Protein AF-A0A0F9MLC8-F1 (afdb_monomer_lite)

Organism: NCBI:txid412755

Secondary structure (DSSP, 8-state):
------------------------------------------PPP----HHHHHHHHHHHHHHHHHHHHHHHHHHHHHHHHHHHHHHHHHHHT---PPPHHHHHHHHHHHHHTT---

Structure (mmCIF, N/CA/C/O backbone):
data_AF-A0A0F9MLC8-F1
#
_entry.id   AF-A0A0F9MLC8-F1
#
loop_
_atom_site.group_PDB
_atom_site.id
_atom_site.type_symbol
_atom_site.label_atom_id
_atom_site.label_alt_id
_atom_site.label_comp_id
_atom_site.label_asym_id
_atom_site.label_entity_id
_atom_site.label_seq_id
_atom_site.pdbx_PDB_ins_code
_atom_site.Cartn_x
_atom_site.Cartn_y
_atom_site.Cartn_z
_atom_site.occupancy
_atom_site.B_iso_or_equiv
_atom_site.auth_seq_id
_atom_site.auth_comp_id
_atom_site.auth_asym_id
_atom_site.auth_atom_id
_atom_site.pdbx_PDB_model_num
ATOM 1 N N . MET A 1 1 ? 25.505 -30.572 27.256 1.00 42.16 1 MET A N 1
ATOM 2 C CA . MET A 1 1 ? 24.436 -31.214 28.045 1.00 42.16 1 MET A CA 1
ATOM 3 C C . MET A 1 1 ? 25.069 -31.665 29.342 1.00 42.16 1 MET A C 1
ATOM 5 O O . MET A 1 1 ? 25.989 -32.468 29.283 1.00 42.16 1 MET A O 1
ATOM 9 N N . THR A 1 2 ? 24.645 -31.106 30.470 1.00 42.69 2 THR A N 1
ATOM 10 C CA . THR A 1 2 ? 25.083 -31.552 31.797 1.00 42.69 2 THR A CA 1
ATOM 11 C C . THR A 1 2 ? 23.897 -31.409 32.737 1.00 42.69 2 THR A C 1
ATOM 13 O O . THR A 1 2 ? 23.274 -30.352 32.812 1.00 42.69 2 THR A O 1
ATOM 16 N N . GLU A 1 3 ? 23.539 -32.541 33.327 1.00 40.09 3 GLU A N 1
ATOM 17 C CA . GLU A 1 3 ? 22.311 -32.816 34.061 1.00 40.09 3 GLU A CA 1
ATOM 18 C C . GLU A 1 3 ? 22.324 -32.188 35.459 1.00 40.09 3 GLU A C 1
ATOM 20 O O . GLU A 1 3 ? 23.366 -32.078 36.105 1.00 40.09 3 GLU A O 1
ATOM 25 N N . ILE A 1 4 ? 21.138 -31.807 35.934 1.00 47.34 4 ILE A N 1
ATOM 26 C CA . ILE A 1 4 ? 20.884 -31.401 37.316 1.00 47.34 4 ILE A CA 1
ATOM 27 C C . ILE A 1 4 ? 20.335 -32.631 38.044 1.00 47.34 4 ILE A C 1
ATOM 29 O O . ILE A 1 4 ? 19.178 -33.003 37.856 1.00 47.34 4 ILE A O 1
ATOM 33 N N . THR A 1 5 ? 21.156 -33.271 38.874 1.00 44.09 5 THR A N 1
ATOM 34 C CA . THR A 1 5 ? 20.710 -34.303 39.823 1.00 44.09 5 THR A CA 1
ATOM 35 C C . THR A 1 5 ? 20.392 -33.679 41.174 1.00 44.09 5 THR A C 1
ATOM 37 O O . THR A 1 5 ? 21.220 -32.987 41.765 1.00 44.09 5 THR A O 1
ATOM 40 N N . GLY A 1 6 ? 19.169 -33.933 41.639 1.00 39.16 6 GLY A N 1
ATOM 41 C CA . GLY A 1 6 ? 18.626 -33.428 42.892 1.00 39.16 6 GLY A CA 1
ATOM 42 C C . GLY A 1 6 ? 19.196 -34.065 44.160 1.00 39.16 6 GLY A C 1
ATOM 43 O O . GLY A 1 6 ? 19.980 -35.011 44.135 1.00 39.16 6 GLY A O 1
ATOM 44 N N . GLY A 1 7 ? 18.736 -33.538 45.294 1.00 34.41 7 GLY A N 1
ATOM 45 C CA . GLY A 1 7 ? 19.026 -34.058 46.624 1.00 34.41 7 GLY A CA 1
ATOM 46 C C . GLY A 1 7 ? 17.831 -33.867 47.552 1.00 34.41 7 GLY A C 1
ATOM 47 O O . GLY A 1 7 ? 17.513 -32.752 47.951 1.00 34.41 7 GLY A O 1
ATOM 48 N N . VAL A 1 8 ? 17.179 -34.983 47.872 1.00 48.78 8 VAL A N 1
ATOM 49 C CA . VAL A 1 8 ? 16.113 -35.159 48.870 1.00 48.78 8 VAL A CA 1
ATOM 50 C C . VAL A 1 8 ? 16.742 -35.385 50.250 1.00 48.78 8 VAL A C 1
ATOM 52 O O . VAL A 1 8 ? 17.752 -36.078 50.335 1.00 48.78 8 VAL A O 1
ATOM 55 N N . ARG A 1 9 ? 16.113 -34.893 51.324 1.00 38.44 9 ARG A N 1
ATOM 56 C CA . ARG A 1 9 ? 16.142 -35.437 52.707 1.00 38.44 9 ARG A CA 1
ATOM 57 C C . ARG A 1 9 ? 15.001 -34.738 53.458 1.00 38.44 9 ARG A C 1
ATOM 59 O O . ARG A 1 9 ? 14.946 -33.520 53.439 1.00 38.44 9 ARG A O 1
ATOM 66 N N . GLY A 1 10 ? 13.998 -35.393 54.033 1.00 36.41 10 GLY A N 1
ATOM 67 C CA . GLY A 1 10 ? 14.003 -36.634 54.802 1.00 36.41 10 GLY A CA 1
ATOM 68 C C . GLY A 1 10 ? 13.626 -36.247 56.235 1.00 36.41 10 GLY A C 1
ATOM 69 O O . GLY A 1 10 ? 14.453 -35.662 56.925 1.00 36.41 10 GLY A O 1
ATOM 70 N N . VAL A 1 11 ? 12.383 -36.498 56.659 1.00 42.28 11 VAL A N 1
ATOM 71 C CA . VAL A 1 11 ? 11.952 -36.287 58.052 1.00 42.28 11 VAL A CA 1
ATOM 72 C C . VAL A 1 11 ? 11.402 -37.600 58.594 1.00 42.28 11 VAL A C 1
ATOM 74 O O . VAL A 1 11 ? 10.338 -38.067 58.193 1.00 42.28 11 VAL A O 1
ATOM 77 N N . ASP A 1 12 ? 12.193 -38.187 59.489 1.00 44.00 12 ASP A N 1
ATOM 78 C CA . ASP A 1 12 ? 11.893 -39.359 60.301 1.00 44.00 12 ASP A CA 1
ATOM 79 C C . ASP A 1 12 ? 10.778 -39.065 61.315 1.00 44.00 12 ASP A C 1
ATOM 81 O O . ASP A 1 12 ? 10.890 -38.169 62.152 1.00 44.00 12 ASP A O 1
ATOM 85 N N . THR A 1 13 ? 9.724 -39.879 61.310 1.00 42.56 13 THR A N 1
ATOM 86 C CA . THR A 1 13 ? 8.683 -39.894 62.346 1.00 42.56 13 THR A CA 1
ATOM 87 C C . THR A 1 13 ? 8.952 -41.025 63.339 1.00 42.56 13 THR A C 1
ATOM 89 O O . THR A 1 13 ? 8.687 -42.191 63.030 1.00 42.56 13 THR A O 1
ATOM 92 N N . ARG A 1 14 ? 9.442 -40.724 64.552 1.00 40.44 14 ARG A N 1
ATOM 93 C CA . ARG A 1 14 ? 9.438 -41.677 65.683 1.00 40.44 14 ARG A CA 1
ATOM 94 C C . ARG A 1 14 ? 9.235 -40.994 67.043 1.00 40.44 14 ARG A C 1
ATOM 96 O O . ARG A 1 14 ? 9.949 -40.052 67.356 1.00 40.44 14 ARG A O 1
ATOM 103 N N . ARG A 1 15 ? 8.387 -41.642 67.868 1.00 38.84 15 ARG A N 1
ATOM 104 C CA . ARG A 1 15 ? 8.087 -41.450 69.315 1.00 38.84 15 ARG A CA 1
ATOM 105 C C . ARG A 1 15 ? 7.276 -40.193 69.638 1.00 38.84 15 ARG A C 1
ATOM 107 O O . ARG A 1 15 ? 7.689 -39.107 69.288 1.00 38.84 15 ARG A O 1
ATOM 114 N N . GLY A 1 16 ? 6.140 -40.231 70.330 1.00 37.03 16 GLY A N 1
ATOM 115 C CA . GLY A 1 16 ? 5.538 -41.197 71.262 1.00 37.03 16 GLY A CA 1
ATOM 116 C C . GLY A 1 16 ? 4.943 -40.357 72.414 1.00 37.03 16 GLY A C 1
ATOM 117 O O . GLY A 1 16 ? 5.658 -39.480 72.894 1.00 37.03 16 GLY A O 1
ATOM 118 N N . PRO A 1 17 ? 3.672 -40.518 72.829 1.00 47.28 17 PRO A N 1
ATOM 119 C CA . PRO A 1 17 ? 3.044 -39.599 73.778 1.00 47.28 17 PRO A CA 1
ATOM 120 C C . PRO A 1 17 ? 3.336 -40.046 75.213 1.00 47.28 17 PRO A C 1
ATOM 122 O O . PRO A 1 17 ? 3.229 -41.234 75.495 1.00 47.28 17 PRO A O 1
ATOM 125 N N . ASN A 1 18 ? 3.695 -39.127 76.117 1.00 37.28 18 ASN A N 1
ATOM 126 C CA . ASN A 1 18 ? 3.461 -39.310 77.554 1.00 37.28 18 ASN A CA 1
ATOM 127 C C . ASN A 1 18 ? 3.619 -38.006 78.355 1.00 37.28 18 ASN A C 1
ATOM 129 O O . ASN A 1 18 ? 4.717 -37.483 78.513 1.00 37.28 18 ASN A O 1
ATOM 133 N N . ASN A 1 19 ? 2.473 -37.555 78.871 1.00 43.62 19 ASN A N 1
ATOM 134 C CA . ASN A 1 19 ? 2.193 -37.016 80.204 1.00 43.62 19 ASN A CA 1
ATOM 135 C C . ASN A 1 19 ? 3.269 -36.212 80.952 1.00 43.62 19 ASN A C 1
ATOM 137 O O . ASN A 1 19 ? 4.250 -36.776 81.437 1.00 43.62 19 ASN A O 1
ATOM 141 N N . ARG A 1 20 ? 2.915 -34.967 81.298 1.00 44.22 20 ARG A N 1
ATOM 142 C CA . ARG A 1 20 ? 2.932 -34.493 82.695 1.00 44.22 20 ARG A CA 1
ATOM 143 C C . ARG A 1 20 ? 2.141 -33.194 82.840 1.00 44.22 20 ARG A C 1
ATOM 145 O O . ARG A 1 20 ? 2.495 -32.173 82.265 1.00 44.22 20 ARG A O 1
ATOM 152 N N . GLU A 1 21 ? 1.075 -33.263 83.628 1.00 48.53 21 GLU A N 1
ATOM 153 C CA . GLU A 1 21 ? 0.411 -32.102 84.214 1.00 48.53 21 GLU A CA 1
ATOM 154 C C . GLU A 1 21 ? 1.319 -31.468 85.280 1.00 48.53 21 GLU A C 1
ATOM 156 O O . GLU A 1 21 ? 1.887 -32.175 86.115 1.00 48.53 21 GLU A O 1
ATOM 161 N N . THR A 1 22 ? 1.384 -30.138 85.308 1.00 47.62 22 THR A N 1
ATOM 162 C CA . THR A 1 22 ? 1.794 -29.353 86.483 1.00 47.62 22 THR A CA 1
ATOM 163 C C . THR A 1 22 ? 0.916 -28.104 86.558 1.00 47.62 22 THR A C 1
ATOM 165 O O . THR A 1 22 ? 0.840 -27.338 85.602 1.00 47.62 22 THR A O 1
ATOM 168 N N . LYS A 1 23 ? 0.211 -27.945 87.685 1.00 41.28 23 LYS A N 1
ATOM 169 C CA . LYS A 1 23 ? -0.698 -26.833 88.010 1.00 41.28 23 LYS A CA 1
ATOM 170 C C . LYS A 1 23 ? 0.067 -25.583 88.486 1.00 41.28 23 LYS A C 1
ATOM 172 O O . LYS A 1 23 ? 0.914 -25.749 89.353 1.00 41.28 23 LYS A O 1
ATOM 177 N N . MET A 1 24 ? -0.355 -24.413 87.961 1.00 43.09 24 MET A N 1
ATOM 178 C CA . MET A 1 24 ? -0.713 -23.097 88.582 1.00 43.09 24 MET A CA 1
ATOM 179 C C . MET A 1 24 ? 0.274 -22.428 89.586 1.00 43.09 24 MET A C 1
ATOM 181 O O . MET A 1 24 ? 0.923 -23.170 90.314 1.00 43.09 24 MET A O 1
ATOM 185 N N . PRO A 1 25 ? 0.352 -21.074 89.748 1.00 47.25 25 PRO A N 1
ATOM 186 C CA . PRO A 1 25 ? -0.742 -20.092 89.619 1.00 47.25 25 PRO A CA 1
ATOM 187 C C . PRO A 1 25 ? -0.414 -18.696 89.013 1.00 47.25 25 PRO A C 1
ATOM 189 O O . PRO A 1 25 ? 0.728 -18.337 88.759 1.00 47.25 25 PRO A O 1
ATOM 192 N N . GLU A 1 26 ? -1.515 -17.970 88.788 1.00 49.16 26 GLU A N 1
ATOM 193 C CA . GLU A 1 26 ? -1.781 -16.531 88.588 1.00 49.16 26 GLU A CA 1
ATOM 194 C C . GLU A 1 26 ? -0.634 -15.512 88.756 1.00 49.16 26 GLU A C 1
ATOM 196 O O . GLU A 1 26 ? -0.035 -15.432 89.823 1.00 49.16 26 GLU A O 1
ATOM 201 N N . ASP A 1 27 ? -0.479 -14.599 87.785 1.00 40.44 27 ASP A N 1
ATOM 202 C CA . ASP A 1 27 ? -0.562 -13.160 88.083 1.00 40.44 27 ASP A CA 1
ATOM 203 C C . ASP A 1 27 ? -0.937 -12.330 86.840 1.00 40.44 27 ASP A C 1
ATOM 205 O O . ASP A 1 27 ? -0.734 -12.724 85.692 1.00 40.44 27 ASP A O 1
ATOM 209 N N . LYS A 1 28 ? -1.563 -11.199 87.138 1.00 52.59 28 LYS A N 1
ATOM 210 C CA . LYS A 1 28 ? -2.346 -10.276 86.317 1.00 52.59 28 LYS A CA 1
ATOM 211 C C . LYS A 1 28 ? -1.533 -9.585 85.225 1.00 52.59 28 LYS A C 1
ATOM 213 O O . LYS A 1 28 ? -0.436 -9.113 85.505 1.00 52.59 28 LYS A O 1
ATOM 218 N N . SER A 1 29 ? -2.128 -9.373 84.050 1.00 52.88 29 SER A N 1
ATOM 219 C CA . SER A 1 29 ? -1.930 -8.138 83.266 1.00 52.88 29 SER A CA 1
ATOM 220 C C . SER A 1 29 ? -3.015 -8.016 82.191 1.00 52.88 29 SER A C 1
ATOM 222 O O . SER A 1 29 ? -3.067 -8.812 81.260 1.00 52.88 29 SER A O 1
ATOM 224 N N . ASP A 1 30 ? -3.923 -7.072 82.406 1.00 46.12 30 ASP A N 1
ATOM 225 C CA . ASP A 1 30 ? -4.332 -6.021 81.472 1.00 46.12 30 ASP A CA 1
ATOM 226 C C . ASP A 1 30 ? -4.589 -6.366 79.992 1.00 46.12 30 ASP A C 1
ATOM 228 O O . ASP A 1 30 ? -3.706 -6.731 79.223 1.00 46.12 30 ASP A O 1
ATOM 232 N N . GLU A 1 31 ? -5.846 -6.126 79.609 1.00 51.06 31 GLU A N 1
ATOM 233 C CA . GLU A 1 31 ? -6.246 -5.439 78.376 1.00 51.06 31 GLU A CA 1
ATOM 234 C C . GLU A 1 31 ? -5.446 -5.758 77.102 1.00 51.06 31 GLU A C 1
ATOM 236 O O . GLU A 1 31 ? -4.536 -5.038 76.703 1.00 51.06 31 GLU A O 1
ATOM 241 N N . ALA A 1 32 ? -5.914 -6.752 76.351 1.00 48.38 32 ALA A N 1
ATOM 242 C CA . ALA A 1 32 ? -5.716 -6.775 74.906 1.00 48.38 32 ALA A CA 1
ATOM 243 C C . ALA A 1 32 ? -7.071 -6.563 74.226 1.00 48.38 32 ALA A C 1
ATOM 245 O O . ALA A 1 32 ? -7.749 -7.495 73.797 1.00 48.38 32 ALA A O 1
ATOM 246 N N . ASN A 1 33 ? -7.457 -5.287 74.176 1.00 47.59 33 ASN A N 1
ATOM 247 C CA . ASN A 1 33 ? -8.336 -4.719 73.165 1.00 47.59 33 ASN A CA 1
ATOM 248 C C . ASN A 1 33 ? -7.770 -5.103 71.788 1.00 47.59 33 ASN A C 1
ATOM 250 O O . ASN A 1 33 ? -6.844 -4.461 71.292 1.00 47.59 33 ASN A O 1
ATOM 254 N N . VAL A 1 34 ? -8.263 -6.195 71.199 1.00 49.19 34 VAL A N 1
ATOM 255 C CA . VAL A 1 34 ? -7.913 -6.553 69.825 1.00 49.19 34 VAL A CA 1
ATOM 256 C C . VAL A 1 34 ? -8.629 -5.548 68.940 1.00 49.19 34 VAL A C 1
ATOM 258 O O . VAL A 1 34 ? -9.812 -5.694 68.635 1.00 49.19 34 VAL A O 1
ATOM 261 N N . HIS A 1 35 ? -7.904 -4.488 68.590 1.00 43.31 35 HIS A N 1
ATOM 262 C CA . HIS A 1 35 ? -8.227 -3.638 67.461 1.00 43.31 35 HIS A CA 1
ATOM 263 C C . HIS A 1 35 ? -8.592 -4.550 66.290 1.00 43.31 35 HIS A C 1
ATOM 265 O O . HIS A 1 35 ? -7.753 -5.300 65.791 1.00 43.31 35 HIS A O 1
ATOM 271 N N . ALA A 1 36 ? -9.858 -4.496 65.874 1.00 47.00 36 ALA A N 1
ATOM 272 C CA . ALA A 1 36 ? -10.205 -4.826 64.509 1.00 47.00 36 ALA A CA 1
ATOM 273 C C . ALA A 1 36 ? -9.291 -3.958 63.645 1.00 47.00 36 ALA A C 1
ATOM 275 O O . ALA A 1 36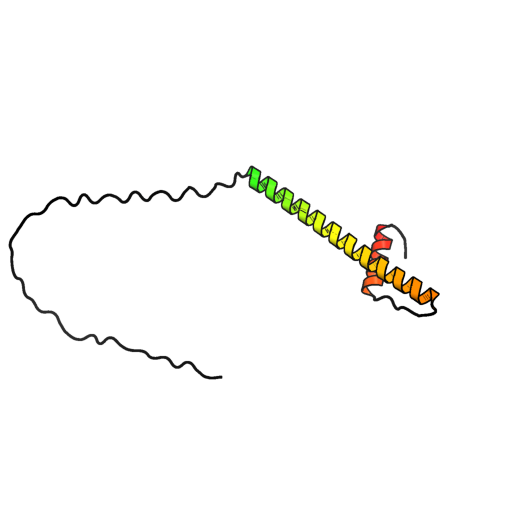 ? -9.378 -2.730 63.708 1.00 47.00 36 ALA A O 1
ATOM 276 N N . GLU A 1 37 ? -8.353 -4.582 62.935 1.00 47.97 37 GLU A N 1
ATOM 277 C CA . GLU A 1 37 ? -7.643 -3.901 61.868 1.00 47.97 37 GLU A CA 1
ATOM 278 C C . GLU A 1 37 ? -8.720 -3.378 60.919 1.00 47.97 37 GLU A C 1
ATOM 280 O O . GLU A 1 37 ? -9.379 -4.136 60.204 1.00 47.97 37 GLU A O 1
ATOM 285 N N . GLU A 1 38 ? -8.951 -2.067 60.967 1.00 50.16 38 GLU A N 1
ATOM 286 C CA . GLU A 1 38 ? -9.530 -1.345 59.856 1.00 50.16 38 GLU A CA 1
ATOM 287 C C . GLU A 1 38 ? -8.625 -1.662 58.670 1.00 50.16 38 GLU A C 1
ATOM 289 O O . GLU A 1 38 ? -7.525 -1.123 58.541 1.00 50.16 38 GLU A O 1
ATOM 294 N N . HIS A 1 39 ? -9.065 -2.596 57.825 1.00 53.25 39 HIS A N 1
ATOM 295 C CA . HIS A 1 39 ? -8.557 -2.710 56.475 1.00 53.25 39 HIS A CA 1
ATOM 296 C C . HIS A 1 39 ? -8.761 -1.336 55.847 1.00 53.25 39 HIS A C 1
ATOM 298 O O . HIS A 1 39 ? -9.864 -1.001 55.415 1.00 53.25 39 HIS A O 1
ATOM 304 N N . GLN A 1 40 ? -7.704 -0.520 55.873 1.00 51.59 40 GLN A N 1
ATOM 305 C CA . GLN A 1 40 ? -7.621 0.703 55.101 1.00 51.59 40 GLN A CA 1
ATOM 306 C C . GLN A 1 40 ? -8.000 0.305 53.685 1.00 51.59 40 GLN A C 1
ATOM 308 O O . GLN A 1 40 ? -7.312 -0.499 53.050 1.00 51.59 40 GLN A O 1
ATOM 313 N N . GLY A 1 41 ? -9.177 0.770 53.267 1.00 50.56 41 GLY A N 1
ATOM 314 C CA . GLY A 1 41 ? -9.741 0.441 51.978 1.00 50.56 41 GLY A CA 1
ATOM 315 C C . GLY A 1 41 ? -8.687 0.710 50.922 1.00 50.56 41 GLY A C 1
ATOM 316 O O . GLY A 1 41 ? -8.158 1.819 50.834 1.00 50.56 41 GLY A O 1
ATOM 317 N N . LEU A 1 42 ? -8.378 -0.316 50.130 1.00 58.94 42 LEU A N 1
ATOM 318 C CA . LEU A 1 42 ? -7.813 -0.090 48.810 1.00 58.94 42 LEU A CA 1
ATOM 319 C C . LEU A 1 42 ? -8.646 1.030 48.167 1.00 58.94 42 LEU A C 1
ATOM 321 O O . LEU A 1 42 ? -9.880 0.969 48.272 1.00 58.94 42 LEU A O 1
ATOM 325 N N . PRO A 1 43 ? -8.023 2.059 47.560 1.00 60.44 43 PRO A N 1
ATOM 326 C CA . PRO A 1 43 ? -8.791 3.033 46.803 1.00 60.44 43 PRO A CA 1
ATOM 327 C C . PRO A 1 43 ? -9.699 2.249 45.847 1.00 60.44 43 PRO A C 1
ATOM 329 O O . PRO A 1 43 ? -9.245 1.242 45.284 1.00 60.44 43 PRO A O 1
ATOM 332 N N . PRO A 1 44 ? -10.989 2.618 45.735 1.00 64.94 44 PRO A N 1
ATOM 333 C CA . PRO A 1 44 ? -11.894 1.909 44.848 1.00 64.94 44 PRO A CA 1
ATOM 334 C C . PRO A 1 44 ? -11.239 1.845 43.464 1.00 64.94 44 PRO A C 1
ATOM 336 O O . PRO A 1 44 ? -10.600 2.827 43.073 1.00 64.94 44 PRO A O 1
ATOM 339 N N . PRO A 1 45 ? -11.332 0.705 42.750 1.00 64.56 45 PRO A N 1
ATOM 340 C CA . PRO A 1 45 ? -10.800 0.631 41.398 1.00 64.56 45 PRO A CA 1
ATOM 341 C C . PRO A 1 45 ? -11.383 1.813 40.633 1.00 64.56 45 PRO A C 1
ATOM 343 O O . PRO A 1 45 ? -12.601 1.998 40.677 1.00 64.56 45 PRO A O 1
ATOM 346 N N . GLU A 1 46 ? -10.516 2.635 40.035 1.00 65.56 46 GLU A N 1
ATOM 347 C CA . GLU A 1 46 ? -10.912 3.765 39.199 1.00 65.56 46 GLU A CA 1
ATOM 348 C C . GLU A 1 46 ? -11.987 3.249 38.242 1.00 65.56 46 GLU A C 1
ATOM 350 O O . GLU A 1 46 ? -11.720 2.437 37.353 1.00 65.56 46 GLU A O 1
ATOM 355 N N . GLN A 1 47 ? -13.242 3.608 38.521 1.00 61.16 47 GLN A N 1
ATOM 356 C CA . GLN A 1 47 ? -14.358 3.252 37.669 1.00 61.16 47 GLN A CA 1
ATOM 357 C C . GLN A 1 47 ? -14.137 4.067 36.407 1.00 61.16 47 GLN A C 1
ATOM 359 O O . GLN A 1 47 ? -14.392 5.265 36.398 1.00 61.16 47 GLN A O 1
ATOM 364 N N . LEU A 1 48 ? -13.574 3.426 35.383 1.00 60.09 48 LEU A N 1
ATOM 365 C CA . LEU A 1 48 ? -13.521 3.985 34.043 1.00 60.09 48 LEU A CA 1
ATOM 366 C C . LEU A 1 48 ? -14.954 4.358 33.673 1.00 60.09 48 LEU A C 1
ATOM 368 O O . LEU A 1 48 ? -15.807 3.479 33.516 1.00 60.09 48 LEU A O 1
ATOM 372 N N . ASP A 1 49 ? -15.218 5.659 33.603 1.00 68.56 49 ASP A N 1
ATOM 373 C CA . ASP A 1 49 ? -16.519 6.172 33.220 1.00 68.56 49 ASP A CA 1
ATOM 374 C C . ASP A 1 49 ? -16.841 5.594 31.836 1.00 68.56 49 ASP A C 1
ATOM 376 O O . ASP A 1 49 ? -16.076 5.752 30.885 1.00 68.56 49 ASP A O 1
ATOM 380 N N . LEU A 1 50 ? -17.963 4.873 31.716 1.00 69.75 50 LEU A N 1
ATOM 381 C CA . LEU A 1 50 ? -18.384 4.227 30.462 1.00 69.75 50 LEU A CA 1
ATOM 382 C C . LEU A 1 50 ? -18.297 5.168 29.236 1.00 69.75 50 LEU A C 1
ATOM 384 O O . LEU A 1 50 ? -17.806 4.724 28.197 1.00 69.75 50 LEU A O 1
ATOM 388 N N . PRO A 1 51 ? -18.651 6.468 29.340 1.00 73.56 51 PRO A N 1
ATOM 389 C CA . PRO A 1 51 ? -18.459 7.425 28.250 1.00 73.56 51 PRO A CA 1
ATOM 390 C C . PRO A 1 51 ? -16.993 7.642 27.841 1.00 73.56 51 PRO A C 1
ATOM 392 O O . PRO A 1 51 ? -16.706 7.881 26.668 1.00 73.56 51 PRO A O 1
ATOM 395 N N . GLU A 1 52 ? -16.048 7.573 28.781 1.00 77.50 52 GLU A N 1
ATOM 396 C CA . GLU A 1 52 ? -14.616 7.712 28.494 1.00 77.50 52 GLU A CA 1
ATOM 397 C C . GLU A 1 52 ? -14.078 6.483 27.759 1.00 77.50 52 GLU A C 1
ATOM 399 O O . GLU A 1 52 ? -13.277 6.624 26.831 1.00 77.50 52 GLU A O 1
ATOM 404 N N . VAL A 1 53 ? -14.569 5.290 28.113 1.00 79.31 53 VAL A N 1
ATOM 405 C CA . VAL A 1 53 ? -14.241 4.033 27.422 1.00 79.31 53 VAL A CA 1
ATOM 406 C C . VAL A 1 53 ? -14.772 4.044 25.989 1.00 79.31 53 VAL A C 1
ATOM 408 O O . VAL A 1 53 ? -14.027 3.729 25.061 1.00 79.31 53 VAL A O 1
ATOM 411 N N . GLU A 1 54 ? -16.019 4.472 25.784 1.00 81.88 54 GLU A N 1
ATOM 412 C CA . GLU A 1 54 ? -16.614 4.615 24.448 1.00 81.88 54 GLU A CA 1
ATOM 413 C C . GLU A 1 54 ? -15.848 5.638 23.591 1.00 81.88 54 GLU A C 1
ATOM 415 O O . GLU A 1 54 ? -15.534 5.383 22.424 1.00 81.88 54 GLU A O 1
ATOM 420 N N . ALA A 1 55 ? -15.467 6.779 24.175 1.00 85.81 55 ALA A N 1
ATOM 421 C CA . ALA A 1 55 ? -14.668 7.792 23.488 1.00 85.81 55 ALA A CA 1
ATOM 422 C C . ALA A 1 55 ? -13.251 7.298 23.143 1.00 85.81 55 ALA A C 1
ATOM 424 O O . ALA A 1 55 ? -12.704 7.658 22.096 1.00 85.81 55 ALA A O 1
ATOM 425 N N . LEU A 1 56 ? -12.640 6.487 24.010 1.00 86.06 56 LEU A N 1
ATOM 426 C CA . LEU A 1 56 ? -11.355 5.835 23.750 1.00 86.06 56 LEU A CA 1
ATOM 427 C C . LEU A 1 56 ? -11.470 4.818 22.614 1.00 86.06 56 LEU A C 1
ATOM 429 O O . LEU A 1 56 ? -10.629 4.830 21.716 1.00 86.06 56 LEU A O 1
ATOM 433 N N . GLN A 1 57 ? -12.520 4.000 22.601 1.00 88.75 57 GLN A N 1
ATOM 434 C CA . GLN A 1 57 ? -12.750 3.022 21.541 1.00 88.75 57 GLN A CA 1
ATOM 435 C C . GLN A 1 57 ? -12.921 3.699 20.174 1.00 88.75 57 GLN A C 1
ATOM 437 O O . GLN A 1 57 ? -12.248 3.321 19.217 1.00 88.75 57 GLN A O 1
ATOM 442 N N . ALA A 1 58 ? -13.712 4.772 20.096 1.00 88.44 58 ALA A N 1
ATOM 443 C CA . ALA A 1 58 ? -13.872 5.537 18.859 1.00 88.44 58 ALA A CA 1
ATOM 444 C C . ALA A 1 58 ? -12.544 6.140 18.356 1.00 88.44 58 ALA A C 1
ATOM 446 O O . ALA A 1 58 ? -12.282 6.187 17.153 1.00 88.44 58 ALA A O 1
ATOM 447 N N . LYS A 1 59 ? -11.668 6.586 19.270 1.00 92.12 59 LYS A N 1
ATOM 448 C CA . LYS A 1 59 ? -10.320 7.060 18.915 1.00 92.12 59 LYS A CA 1
ATOM 449 C C . LYS A 1 59 ? -9.435 5.931 18.391 1.00 92.12 59 LYS A C 1
ATOM 451 O O . LYS A 1 59 ? -8.678 6.166 17.453 1.00 92.12 59 LYS A O 1
ATOM 456 N N . VAL A 1 60 ? -9.518 4.738 18.980 1.00 91.38 60 VAL A N 1
ATOM 457 C CA . VAL A 1 60 ? -8.779 3.556 18.512 1.00 91.38 60 VAL A CA 1
ATOM 458 C C . VAL A 1 60 ? -9.222 3.183 17.099 1.00 91.38 60 VAL A C 1
ATOM 460 O O . VAL A 1 60 ? -8.371 3.098 16.219 1.00 91.38 60 VAL A O 1
ATOM 463 N N . GLU A 1 61 ? -10.526 3.089 16.842 1.00 92.69 61 GLU A N 1
ATOM 464 C CA . GLU A 1 61 ? -11.065 2.789 15.505 1.00 92.69 61 GLU A CA 1
ATOM 465 C C . GLU A 1 61 ? -10.637 3.838 14.460 1.00 92.69 61 GLU A C 1
ATOM 467 O O . GLU A 1 61 ? -10.220 3.504 13.347 1.00 92.69 61 GLU A O 1
ATOM 472 N N . ALA A 1 62 ? -10.664 5.125 14.823 1.00 89.56 62 ALA A N 1
ATOM 473 C CA . ALA A 1 62 ? -10.196 6.197 13.944 1.00 89.56 62 ALA A CA 1
ATOM 474 C C . ALA A 1 62 ? -8.691 6.089 13.636 1.00 89.56 62 ALA A C 1
ATOM 476 O O . ALA A 1 62 ? -8.268 6.313 12.497 1.00 89.56 62 ALA A O 1
ATOM 477 N N . LEU A 1 63 ? -7.876 5.735 14.634 1.00 91.06 63 LEU A N 1
ATOM 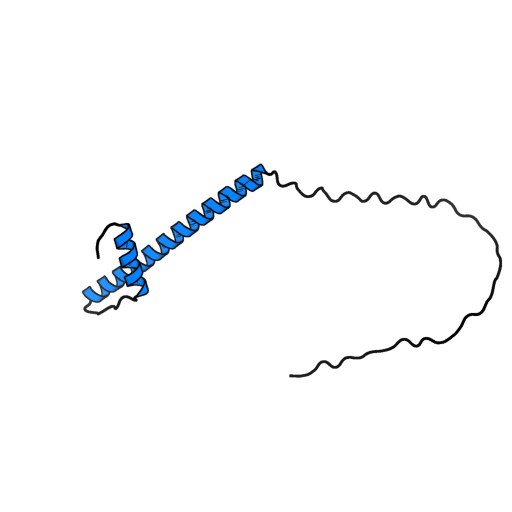478 C CA . LEU A 1 63 ? -6.439 5.525 14.459 1.00 91.06 63 LEU A CA 1
ATOM 479 C C . LEU A 1 63 ? -6.145 4.297 13.599 1.00 91.06 63 LEU A C 1
ATOM 481 O O . LEU A 1 63 ? -5.259 4.366 12.750 1.00 91.06 63 LEU A O 1
ATOM 485 N N . GLU A 1 64 ? -6.892 3.208 13.757 1.00 93.19 64 GLU A N 1
ATOM 486 C CA . GLU A 1 64 ? -6.776 2.028 12.896 1.00 93.19 64 GLU A CA 1
ATOM 487 C C . GLU A 1 64 ? -7.050 2.385 11.430 1.00 93.19 64 GLU A C 1
ATOM 489 O O . GLU A 1 64 ? -6.262 2.033 10.546 1.00 93.19 64 GLU A O 1
ATOM 494 N N . GLY A 1 65 ? -8.096 3.177 11.174 1.00 92.38 65 GLY A N 1
ATOM 495 C CA . GLY A 1 65 ? -8.388 3.704 9.841 1.00 92.38 65 GLY A CA 1
ATOM 496 C C . GLY A 1 65 ? -7.267 4.592 9.285 1.00 92.38 65 GLY A C 1
ATOM 497 O O . GLY A 1 65 ? -6.873 4.449 8.123 1.00 92.38 65 GLY A O 1
ATOM 498 N N . ALA A 1 66 ? -6.704 5.479 10.111 1.00 91.38 66 ALA A N 1
ATOM 499 C CA . ALA A 1 66 ? -5.587 6.337 9.714 1.00 91.38 66 ALA A CA 1
ATOM 500 C C . ALA A 1 66 ? -4.316 5.528 9.396 1.00 91.38 66 ALA A C 1
ATOM 502 O O . ALA A 1 66 ? -3.646 5.793 8.395 1.00 91.38 66 ALA A O 1
ATOM 503 N N . VAL A 1 67 ? -4.005 4.514 10.207 1.00 93.56 67 VAL A N 1
ATOM 504 C CA . VAL A 1 67 ? -2.874 3.601 9.989 1.00 93.56 67 VAL A CA 1
ATOM 505 C C . VAL A 1 67 ? -3.042 2.835 8.679 1.00 93.56 67 VAL A C 1
ATOM 507 O O . VAL A 1 67 ? -2.084 2.714 7.915 1.00 93.56 67 VAL A O 1
ATOM 510 N N . GLU A 1 68 ? -4.246 2.354 8.380 1.00 92.19 68 GLU A N 1
ATOM 511 C CA . GLU A 1 68 ? -4.523 1.662 7.120 1.00 92.19 68 GLU A CA 1
ATOM 512 C C . GLU A 1 68 ? -4.366 2.594 5.907 1.00 92.19 68 GLU A C 1
ATOM 514 O O . GLU A 1 68 ? -3.757 2.219 4.901 1.00 92.19 68 GLU A O 1
ATOM 519 N N . SER A 1 69 ? -4.822 3.845 6.017 1.00 90.25 69 SER A N 1
ATOM 520 C CA . SER A 1 69 ? -4.593 4.864 4.984 1.00 90.25 69 SER A CA 1
ATOM 521 C C . SER A 1 69 ? -3.100 5.124 4.758 1.00 90.25 69 SER A C 1
ATOM 523 O O . SER A 1 69 ? -2.635 5.141 3.616 1.00 90.25 69 SER A O 1
ATOM 525 N N . LEU A 1 70 ? -2.325 5.259 5.836 1.00 92.25 70 LEU A N 1
ATOM 526 C CA . LEU A 1 70 ? -0.875 5.462 5.771 1.00 92.25 70 LEU A CA 1
ATOM 527 C C . LEU A 1 70 ? -0.149 4.276 5.122 1.00 92.25 70 LEU A C 1
ATOM 529 O O . LEU A 1 70 ? 0.761 4.482 4.319 1.00 92.25 70 LEU A O 1
ATOM 533 N N . LYS A 1 71 ? -0.559 3.032 5.402 1.00 88.88 71 LYS A N 1
ATOM 534 C CA . LYS A 1 71 ? 0.002 1.840 4.735 1.00 88.88 71 LYS A CA 1
ATOM 535 C C . LYS A 1 71 ? -0.233 1.868 3.224 1.00 88.88 71 LYS A C 1
ATOM 537 O O . LYS A 1 71 ? 0.681 1.562 2.450 1.00 88.88 71 LYS A O 1
ATOM 542 N N . LYS A 1 72 ? -1.430 2.275 2.791 1.00 87.56 72 LYS A N 1
ATOM 543 C CA . LYS A 1 72 ? -1.746 2.440 1.363 1.00 87.56 72 LYS A CA 1
ATOM 544 C C . LYS A 1 72 ? -0.891 3.529 0.725 1.00 87.56 72 LYS A C 1
ATOM 546 O O . LYS A 1 72 ? -0.343 3.325 -0.359 1.00 87.56 72 LYS A O 1
ATOM 551 N N . GLU A 1 73 ? -0.720 4.665 1.395 1.00 90.44 73 GLU A N 1
ATOM 552 C CA . GLU A 1 73 ? 0.160 5.734 0.914 1.00 90.44 73 GLU A CA 1
ATOM 553 C C . GLU A 1 73 ? 1.619 5.287 0.812 1.00 90.44 73 GLU A C 1
ATOM 555 O O . GLU A 1 73 ? 2.260 5.537 -0.211 1.00 90.44 73 GLU A O 1
ATOM 560 N N . MET A 1 74 ? 2.126 4.561 1.810 1.00 88.44 74 MET A N 1
ATOM 561 C CA . MET A 1 74 ? 3.483 4.015 1.793 1.00 88.44 74 MET A CA 1
ATOM 562 C C . MET A 1 74 ? 3.699 3.076 0.600 1.00 88.44 74 MET A C 1
ATOM 564 O O . MET A 1 74 ? 4.684 3.211 -0.128 1.00 88.44 74 MET A O 1
ATOM 568 N N . THR A 1 75 ? 2.739 2.186 0.340 1.00 86.19 75 THR A N 1
ATOM 569 C CA . THR A 1 75 ? 2.765 1.280 -0.820 1.00 86.19 75 THR A CA 1
ATOM 570 C C . THR A 1 75 ? 2.809 2.070 -2.134 1.00 86.19 75 THR A C 1
ATOM 572 O O . THR A 1 75 ? 3.643 1.810 -3.004 1.00 86.19 75 THR A O 1
ATOM 575 N N . ARG A 1 76 ? 1.983 3.119 -2.266 1.00 86.25 76 ARG A N 1
ATOM 576 C CA . ARG A 1 76 ? 1.990 4.006 -3.446 1.00 86.25 76 ARG A CA 1
ATOM 577 C C . ARG A 1 76 ? 3.329 4.724 -3.628 1.00 86.25 76 ARG A C 1
ATOM 579 O O . ARG A 1 76 ? 3.783 4.883 -4.762 1.00 86.25 76 ARG A O 1
ATOM 586 N N . ILE A 1 77 ? 3.966 5.168 -2.545 1.00 90.44 77 ILE A N 1
ATOM 587 C CA . ILE A 1 77 ? 5.286 5.814 -2.598 1.00 90.44 77 ILE A CA 1
ATOM 588 C C . ILE A 1 77 ? 6.347 4.828 -3.097 1.00 90.44 77 ILE A C 1
ATOM 590 O O . ILE A 1 77 ? 7.114 5.179 -3.994 1.00 90.44 77 ILE A O 1
ATOM 594 N N . GLN A 1 78 ? 6.366 3.599 -2.576 1.00 87.69 78 GLN A N 1
ATOM 595 C CA . GLN A 1 78 ? 7.307 2.558 -3.008 1.00 87.69 78 GLN A CA 1
ATOM 596 C C . GLN A 1 78 ? 7.163 2.246 -4.503 1.00 87.69 78 GLN A C 1
ATOM 598 O O . GLN A 1 78 ? 8.158 2.229 -5.232 1.00 87.69 78 GLN A O 1
ATOM 603 N N . ILE A 1 79 ? 5.923 2.102 -4.982 1.00 86.81 79 ILE A N 1
ATOM 604 C CA . ILE A 1 79 ? 5.628 1.909 -6.407 1.00 86.81 79 ILE A CA 1
ATOM 605 C C . ILE A 1 79 ? 6.166 3.081 -7.238 1.00 86.81 79 ILE A C 1
ATOM 607 O O . ILE A 1 79 ? 6.878 2.869 -8.220 1.00 86.81 79 ILE A O 1
ATOM 611 N N . ARG A 1 80 ? 5.885 4.330 -6.834 1.00 87.38 80 ARG A N 1
ATOM 612 C CA . ARG A 1 80 ? 6.371 5.530 -7.542 1.00 87.38 80 ARG A CA 1
ATOM 613 C C . ARG A 1 80 ? 7.896 5.589 -7.599 1.00 87.38 80 ARG A C 1
ATOM 615 O O . ARG A 1 80 ? 8.445 5.934 -8.641 1.00 87.38 80 ARG A O 1
ATOM 622 N N . GLN A 1 81 ? 8.587 5.245 -6.515 1.00 89.25 81 GLN A N 1
ATOM 623 C CA . GLN A 1 81 ? 10.052 5.218 -6.482 1.00 89.25 81 GLN A CA 1
ATOM 624 C C . GLN A 1 81 ? 10.629 4.176 -7.443 1.00 89.25 81 GLN A C 1
ATOM 626 O O . GLN A 1 81 ? 11.603 4.463 -8.139 1.00 89.25 81 GLN A O 1
ATOM 631 N N . MET A 1 82 ? 10.032 2.986 -7.506 1.00 86.00 82 MET A N 1
ATOM 632 C CA . MET A 1 82 ? 10.471 1.928 -8.419 1.00 86.00 82 MET A CA 1
ATOM 633 C C . MET A 1 82 ? 10.211 2.291 -9.880 1.00 86.00 82 MET A C 1
ATOM 635 O O . MET A 1 82 ? 11.100 2.122 -10.711 1.00 86.00 82 MET A O 1
ATOM 639 N N . LEU A 1 83 ? 9.057 2.891 -10.181 1.00 86.81 83 LEU A N 1
ATOM 640 C CA . LEU A 1 83 ? 8.772 3.438 -11.508 1.00 86.81 83 LEU A CA 1
ATOM 641 C C . LEU A 1 83 ? 9.778 4.519 -11.911 1.00 86.81 83 LEU A C 1
ATOM 643 O O . LEU A 1 83 ? 10.274 4.501 -13.031 1.00 86.81 83 LEU A O 1
ATOM 647 N N . LEU A 1 84 ? 10.118 5.437 -11.002 1.00 89.44 84 LEU A N 1
ATOM 648 C CA . LEU A 1 84 ? 11.124 6.465 -11.273 1.00 89.44 84 LEU A CA 1
ATOM 649 C C . LEU A 1 84 ? 12.498 5.854 -11.563 1.00 89.44 84 LEU A C 1
ATOM 651 O O . LEU A 1 84 ? 13.142 6.270 -12.522 1.00 89.44 84 LEU A O 1
ATOM 655 N N . LYS A 1 85 ? 12.928 4.849 -10.790 1.00 88.56 85 LYS A N 1
ATOM 656 C CA . LYS A 1 85 ? 14.179 4.121 -11.058 1.00 88.56 85 LYS A CA 1
ATOM 657 C C . LYS A 1 85 ? 14.157 3.445 -12.425 1.00 88.56 85 LYS A C 1
ATOM 659 O O . LYS A 1 85 ? 15.129 3.566 -13.159 1.00 88.56 85 LYS A O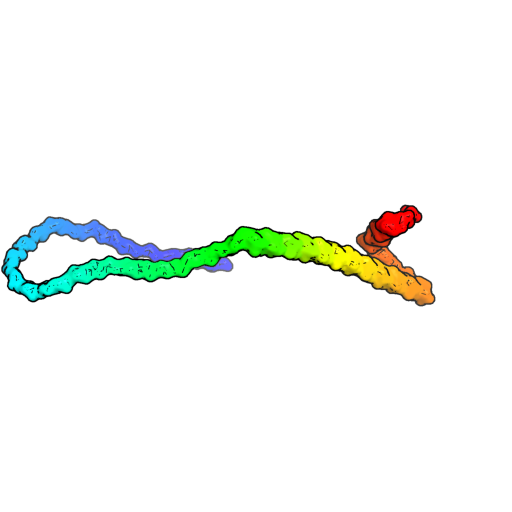 1
ATOM 664 N N . ALA A 1 86 ? 13.050 2.797 -12.784 1.00 85.81 86 ALA A N 1
ATOM 665 C CA . ALA A 1 86 ? 12.910 2.168 -14.093 1.00 85.81 86 ALA A CA 1
ATOM 666 C C . ALA A 1 86 ? 12.961 3.189 -15.237 1.00 85.81 86 ALA A C 1
ATOM 668 O O . ALA A 1 86 ? 13.669 2.980 -16.216 1.00 85.81 86 ALA A O 1
ATOM 669 N N . ILE A 1 87 ? 12.292 4.337 -15.082 1.00 88.81 87 ILE A N 1
ATOM 670 C CA . ILE A 1 87 ? 12.337 5.437 -16.056 1.00 88.81 87 ILE A CA 1
ATOM 671 C C . ILE A 1 87 ? 13.762 5.978 -16.224 1.00 88.81 87 ILE A C 1
ATOM 673 O O . ILE A 1 87 ? 14.166 6.280 -17.347 1.00 88.81 87 ILE A O 1
ATOM 677 N N . VAL A 1 88 ? 14.511 6.132 -15.129 1.00 92.19 88 VAL A N 1
ATOM 678 C C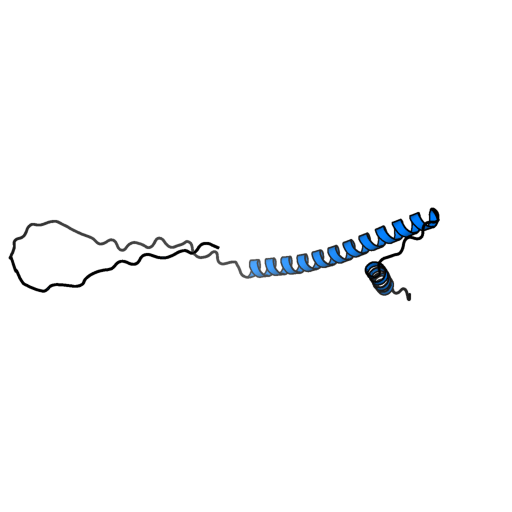A . VAL A 1 88 ? 15.912 6.575 -15.178 1.00 92.19 88 VAL A CA 1
ATOM 679 C C . VAL A 1 88 ? 16.773 5.536 -15.892 1.00 92.19 88 VAL A C 1
ATOM 681 O O . VAL A 1 88 ? 17.434 5.896 -16.862 1.00 92.19 88 VAL A O 1
ATOM 684 N N . GLY A 1 89 ? 16.679 4.260 -15.508 1.00 90.00 89 GLY A N 1
ATOM 685 C CA . GLY A 1 89 ? 17.425 3.183 -16.163 1.00 90.00 89 GLY A CA 1
ATOM 686 C C . GLY A 1 89 ? 17.143 3.110 -17.664 1.00 90.00 89 GLY A C 1
ATOM 687 O O . GLY A 1 89 ? 18.073 3.134 -18.461 1.00 90.00 89 GLY A O 1
ATOM 688 N N . TRP A 1 90 ? 15.874 3.179 -18.084 1.00 89.19 90 TRP A N 1
ATOM 689 C CA . TRP A 1 90 ? 15.526 3.200 -19.510 1.00 89.19 90 TRP A CA 1
ATOM 690 C C . TRP A 1 90 ? 16.108 4.399 -20.262 1.00 89.19 90 TRP A C 1
ATOM 692 O O . TRP A 1 90 ? 16.509 4.258 -21.417 1.00 89.19 90 TRP A O 1
ATOM 702 N N . LYS A 1 91 ? 16.176 5.580 -19.632 1.00 91.38 91 LYS A N 1
ATOM 703 C CA . LYS A 1 91 ? 16.838 6.753 -20.229 1.00 91.38 91 LYS A CA 1
ATOM 704 C C . LYS A 1 91 ? 18.344 6.559 -20.377 1.00 91.38 91 LYS A C 1
ATOM 706 O O . LYS A 1 91 ? 18.928 7.112 -21.305 1.00 91.38 91 LYS A O 1
ATOM 711 N N . GLU A 1 92 ? 18.948 5.800 -19.475 1.00 93.56 92 GLU A N 1
ATOM 712 C CA . GLU A 1 92 ? 20.373 5.464 -19.478 1.00 93.56 92 GLU A CA 1
ATOM 713 C C . GLU A 1 92 ? 20.686 4.247 -20.372 1.00 93.56 92 GLU A C 1
ATOM 715 O O . GLU A 1 92 ? 21.850 3.920 -20.584 1.00 93.56 92 GLU A O 1
ATOM 720 N N . GLY A 1 93 ? 19.663 3.626 -20.975 1.00 90.81 93 GLY A N 1
ATOM 721 C CA . GLY A 1 93 ? 19.804 2.439 -21.823 1.00 90.81 93 GLY A CA 1
ATOM 722 C C . GLY A 1 93 ? 19.903 1.129 -21.039 1.00 90.81 93 GLY A C 1
ATOM 723 O O . GLY A 1 93 ? 20.247 0.098 -21.615 1.00 90.81 93 GLY A O 1
ATOM 724 N N . GLU A 1 94 ? 19.598 1.159 -19.744 1.00 88.50 94 GLU A N 1
ATOM 725 C CA . GLU A 1 94 ? 19.544 -0.003 -18.865 1.00 88.50 94 GLU A CA 1
ATOM 726 C C . GLU A 1 94 ? 18.126 -0.577 -18.791 1.00 88.50 94 GLU A C 1
ATOM 728 O O . GLU A 1 94 ? 17.125 0.142 -18.722 1.00 88.50 94 GLU A O 1
ATOM 733 N N . GLU A 1 95 ? 18.031 -1.904 -18.759 1.00 81.81 95 GLU A N 1
ATOM 734 C CA . GLU A 1 95 ? 16.776 -2.584 -18.467 1.00 81.81 95 GLU A CA 1
ATOM 735 C C . GLU A 1 95 ? 16.647 -2.782 -16.956 1.00 81.81 95 GLU A C 1
ATOM 737 O O . GLU A 1 95 ? 17.407 -3.528 -16.340 1.00 81.81 95 GLU A O 1
ATOM 742 N N . VAL A 1 96 ? 15.672 -2.102 -16.350 1.00 82.88 96 VAL A N 1
ATOM 743 C CA . VAL A 1 96 ? 15.357 -2.245 -14.926 1.00 82.88 96 VAL A CA 1
ATOM 744 C C . VAL A 1 96 ? 14.080 -3.075 -14.801 1.00 82.88 96 VAL A C 1
ATOM 746 O O . VAL A 1 96 ? 12.986 -2.540 -15.009 1.00 82.88 96 VAL A O 1
ATOM 749 N N . PRO A 1 97 ? 14.179 -4.376 -14.482 1.00 80.88 97 PRO A N 1
ATOM 750 C CA . PRO A 1 97 ? 13.000 -5.205 -14.290 1.00 80.88 97 PRO A CA 1
ATOM 751 C C . PRO A 1 97 ? 12.241 -4.748 -13.043 1.00 80.88 97 PRO A C 1
ATOM 753 O O . PRO A 1 97 ? 12.822 -4.568 -11.970 1.00 80.88 97 PRO A O 1
ATOM 756 N N . LEU A 1 98 ? 10.927 -4.571 -13.182 1.00 84.75 98 LEU A N 1
ATOM 757 C CA . LEU A 1 98 ? 10.045 -4.305 -12.052 1.00 84.75 98 LEU A CA 1
ATOM 758 C C . LEU A 1 98 ? 9.637 -5.635 -11.399 1.00 84.75 98 LEU A C 1
ATOM 760 O O . LEU A 1 98 ? 9.145 -6.520 -12.098 1.00 84.75 98 LEU A O 1
ATOM 764 N N . PRO A 1 99 ? 9.813 -5.782 -10.077 1.00 85.56 99 PRO A N 1
ATOM 765 C CA . PRO A 1 99 ? 9.288 -6.913 -9.320 1.00 85.56 99 PRO A CA 1
ATOM 766 C C . PRO A 1 99 ? 7.765 -7.087 -9.456 1.00 85.56 99 PRO A C 1
ATOM 768 O O . PRO A 1 99 ? 7.021 -6.113 -9.597 1.00 85.56 99 PRO A O 1
ATOM 771 N N . GLU A 1 100 ? 7.299 -8.338 -9.400 1.00 87.56 100 GLU A N 1
ATOM 772 C CA . GLU A 1 100 ? 5.893 -8.715 -9.629 1.00 87.56 100 GLU A CA 1
ATOM 773 C C . GLU A 1 100 ? 4.924 -8.085 -8.613 1.00 87.56 100 GLU A C 1
ATOM 775 O O . GLU A 1 100 ? 3.800 -7.718 -8.955 1.00 87.56 100 GLU A O 1
ATOM 780 N N . ASP A 1 101 ? 5.357 -7.906 -7.367 1.00 83.38 101 ASP A N 1
ATOM 781 C CA . ASP A 1 101 ? 4.612 -7.210 -6.314 1.00 83.38 101 ASP A CA 1
ATOM 782 C C . ASP A 1 101 ? 4.359 -5.741 -6.674 1.00 83.38 101 ASP A C 1
ATOM 784 O O . ASP A 1 101 ? 3.270 -5.215 -6.442 1.00 83.38 101 ASP A O 1
ATOM 788 N N . VAL A 1 102 ? 5.317 -5.091 -7.336 1.00 83.12 102 VAL A N 1
ATOM 789 C CA . VAL A 1 102 ? 5.138 -3.722 -7.824 1.00 83.12 102 VAL A CA 1
ATOM 790 C C . VAL A 1 102 ? 4.295 -3.663 -9.082 1.00 83.12 102 VAL A C 1
ATOM 792 O O . VAL A 1 102 ? 3.461 -2.766 -9.186 1.00 83.12 102 VAL A O 1
ATOM 795 N N . LEU A 1 103 ? 4.413 -4.627 -9.993 1.00 87.19 103 LEU A N 1
ATOM 796 C CA . LEU A 1 103 ? 3.481 -4.744 -11.121 1.00 87.19 103 LEU A CA 1
ATOM 797 C C . LEU A 1 103 ? 2.036 -4.955 -10.640 1.00 87.19 103 LEU A C 1
ATOM 799 O O . LEU A 1 103 ? 1.107 -4.329 -11.159 1.00 87.19 103 LEU A O 1
ATOM 803 N N . THR A 1 104 ? 1.856 -5.772 -9.603 1.00 88.50 104 THR A N 1
ATOM 804 C CA . THR A 1 104 ? 0.565 -5.993 -8.940 1.00 88.50 104 THR A CA 1
ATOM 805 C C . THR A 1 104 ? 0.047 -4.698 -8.323 1.00 88.50 104 THR A C 1
ATOM 807 O O . THR A 1 104 ? -1.072 -4.284 -8.630 1.00 88.50 104 THR A O 1
ATOM 810 N N . GLY A 1 105 ? 0.879 -3.992 -7.555 1.00 85.50 105 GLY A N 1
ATOM 811 C CA . GLY A 1 105 ? 0.510 -2.715 -6.947 1.00 85.50 105 GLY A CA 1
ATOM 812 C C . GLY A 1 105 ? 0.177 -1.619 -7.968 1.00 85.50 105 GLY A C 1
ATOM 813 O O . GLY A 1 105 ? -0.754 -0.840 -7.763 1.00 85.50 105 GLY A O 1
ATOM 814 N N . ILE A 1 106 ? 0.878 -1.57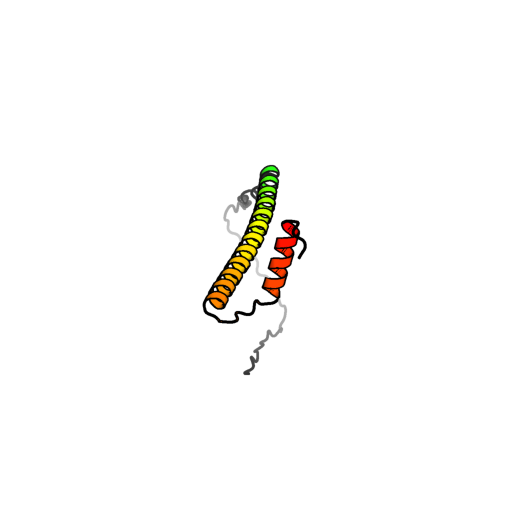4 -9.107 1.00 85.44 106 ILE A N 1
ATOM 815 C CA . ILE A 1 106 ? 0.552 -0.668 -10.223 1.00 85.44 106 ILE A CA 1
ATOM 816 C C . ILE A 1 106 ? -0.834 -0.993 -10.781 1.00 85.44 106 ILE A C 1
ATOM 818 O O . ILE A 1 106 ? -1.634 -0.083 -11.005 1.00 85.44 106 ILE A O 1
ATOM 822 N N . ARG A 1 107 ? -1.134 -2.278 -10.992 1.00 88.06 107 ARG A N 1
ATOM 823 C CA . ARG A 1 107 ? -2.429 -2.722 -11.521 1.00 88.06 107 ARG A CA 1
ATOM 824 C C . ARG A 1 107 ? -3.571 -2.402 -10.561 1.00 88.06 107 ARG A C 1
ATOM 826 O O . ARG A 1 107 ? -4.633 -1.971 -11.003 1.00 88.06 107 ARG A O 1
ATOM 833 N N . GLU A 1 108 ? -3.370 -2.603 -9.266 1.00 87.25 108 GLU A N 1
ATOM 834 C CA . GLU A 1 108 ? -4.353 -2.244 -8.241 1.00 87.25 108 GLU A CA 1
ATOM 835 C C . GLU A 1 108 ? -4.584 -0.735 -8.191 1.00 87.25 108 GLU A C 1
ATOM 837 O O . GLU A 1 108 ? -5.731 -0.293 -8.254 1.00 87.25 108 GLU A O 1
ATOM 842 N N . TYR A 1 109 ? -3.516 0.064 -8.199 1.00 82.38 109 TYR A N 1
ATOM 843 C CA . TYR A 1 109 ? -3.635 1.520 -8.227 1.00 82.38 109 TYR A CA 1
ATOM 844 C C . TYR A 1 109 ? -4.337 2.025 -9.495 1.00 82.38 109 TYR A C 1
ATOM 846 O O . TYR A 1 109 ? -5.170 2.927 -9.434 1.00 82.38 109 TYR A O 1
ATOM 854 N N . ALA A 1 110 ? -4.061 1.419 -10.650 1.00 83.56 110 ALA A N 1
ATOM 855 C CA . ALA A 1 110 ? -4.746 1.759 -11.890 1.00 83.56 110 ALA A CA 1
ATOM 856 C C . ALA A 1 110 ? -6.250 1.440 -11.828 1.00 83.56 110 ALA A C 1
ATOM 858 O O . ALA A 1 110 ? -7.062 2.271 -12.239 1.00 83.56 110 ALA A O 1
ATOM 859 N N . LYS A 1 111 ? -6.634 0.301 -11.231 1.00 86.62 111 LYS A N 1
ATOM 860 C CA . LYS A 1 111 ? -8.044 -0.038 -10.976 1.00 86.62 111 LYS A CA 1
ATOM 861 C C . LYS A 1 111 ? -8.724 0.976 -10.055 1.00 86.62 111 LYS A C 1
ATOM 863 O O . LYS A 1 111 ? -9.848 1.374 -10.348 1.00 86.62 111 LYS A O 1
ATOM 868 N N . GLU A 1 112 ? -8.058 1.424 -8.987 1.00 82.88 112 GLU A N 1
ATOM 869 C CA . GLU A 1 112 ? -8.586 2.473 -8.094 1.00 82.88 112 GLU A CA 1
ATOM 870 C C . GLU A 1 112 ? -8.851 3.791 -8.838 1.00 82.88 112 GLU A C 1
ATOM 872 O O . GLU A 1 112 ? -9.802 4.503 -8.522 1.00 82.88 112 GLU A O 1
ATOM 877 N N . LEU A 1 113 ? -8.033 4.105 -9.845 1.00 78.25 113 LEU A N 1
ATOM 878 C CA . LEU A 1 113 ? -8.191 5.287 -10.696 1.00 78.25 113 LEU A CA 1
ATOM 879 C C . LEU A 1 113 ? -9.187 5.087 -11.853 1.00 78.25 113 LEU A C 1
ATOM 881 O O . LEU A 1 113 ? -9.403 6.015 -12.632 1.00 78.25 113 LEU A O 1
ATOM 885 N N . GLY A 1 114 ? -9.784 3.898 -11.992 1.00 82.44 114 GLY A N 1
ATOM 886 C CA . GLY A 1 114 ? -10.681 3.561 -13.103 1.00 82.44 114 GLY A CA 1
ATOM 887 C C . GLY A 1 114 ? -9.970 3.386 -14.450 1.00 82.44 114 GLY A C 1
ATOM 888 O O . GLY A 1 114 ? -10.614 3.438 -15.497 1.00 82.44 114 GLY A O 1
ATOM 889 N N . ILE A 1 115 ? -8.651 3.190 -14.441 1.00 78.00 115 ILE A N 1
ATOM 890 C CA . ILE A 1 115 ? -7.844 2.952 -15.637 1.00 78.00 115 ILE A CA 1
ATOM 891 C C . ILE A 1 115 ? -7.851 1.447 -15.926 1.00 78.00 115 ILE A C 1
ATOM 893 O O . ILE A 1 115 ? -7.458 0.638 -15.085 1.00 78.00 115 ILE A O 1
ATOM 897 N N . VAL A 1 116 ? -8.297 1.064 -17.123 1.00 69.88 116 VAL A N 1
ATOM 898 C CA . VAL A 1 116 ? -8.226 -0.323 -17.604 1.00 69.88 116 VAL A CA 1
ATOM 899 C C . VAL A 1 116 ? -6.810 -0.575 -18.128 1.00 69.88 116 VAL A C 1
ATOM 901 O O . VAL A 1 116 ? -6.364 0.139 -19.026 1.00 69.88 116 VAL A O 1
ATOM 904 N N . VAL A 1 117 ? -6.113 -1.555 -17.542 1.00 59.75 117 VAL A N 1
ATOM 905 C CA . VAL A 1 117 ? -4.725 -1.951 -17.859 1.00 59.75 117 VAL A CA 1
ATOM 906 C C . VAL A 1 117 ? -4.694 -3.377 -18.372 1.00 59.75 117 VAL A C 1
ATOM 908 O O . VAL A 1 117 ? -5.368 -4.223 -17.738 1.00 59.75 117 VAL A O 1
#

Radius of gyration: 40.02 Å; chains: 1; bounding box: 44×50×111 Å

pLDDT: mean 70.12, std 20.16, range [34.41, 93.56]

Foldseek 3Di:
DDDDDDDDDDDDDDDDDDDDDDDDDDDDDDDDPPPPPPPPDDDPPPPCDPVNVVVVVVVVVVVVVVVVVVVLVVLVVVLVVLVVVCVVCVVVVHHRDDDPSSVVNVCVVCVVVVHDD

Sequence (117 aa):
MTEITG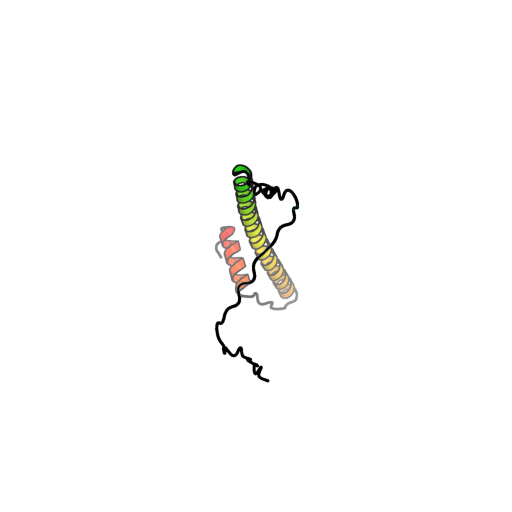GVRGVDTRRGPNNRETKMPEDKSDEANVHAEEHQGLPPPEQLDLPEVEALQAKVEALEGAVESLKKEMTRIQIRQMLLKAIVGWKEGEEVPLPEDVLTGIREYAKELGIVV